Protein AF-A0AAD5MAD7-F1 (afdb_monomer_lite)

Secondary structure (DSSP, 8-state):
-HHHHHHH--SS-TT--SHHHHHHHHTSPPHHHH-HHHHHHHHTT--SS--PPPSSTTTTS--SPPTTSTGGGS-GGG--

Sequence (80 aa):
MLIYEEVFRAYPTDNVETFEEFEKWTGQMPLAEYSPQQAQEKLRDLNGSLVEFPLNFLCKSNLTPGIISKEGLVPNAVFT

pLDDT: mean 91.52, std 8.13, range [64.62, 97.94]

Structure (mmCIF, N/CA/C/O backbone):
data_AF-A0AAD5MAD7-F1
#
_entry.id   AF-A0AAD5MAD7-F1
#
loop_
_atom_site.group_PDB
_atom_site.id
_atom_site.type_symbol
_atom_site.label_atom_id
_atom_site.label_alt_id
_atom_site.label_comp_id
_atom_site.label_asym_id
_atom_site.label_entity_id
_atom_site.label_seq_id
_atom_site.pdbx_PDB_ins_code
_atom_site.Cartn_x
_atom_site.Cartn_y
_atom_site.Cartn_z
_atom_site.occupancy
_atom_site.B_iso_or_equiv
_atom_site.auth_seq_id
_atom_site.auth_comp_id
_atom_site.auth_asym_id
_atom_site.auth_atom_id
_atom_site.pdbx_PDB_model_num
ATOM 1 N N . MET A 1 1 ? -9.090 -1.630 1.546 1.00 64.62 1 MET A N 1
ATOM 2 C CA . MET A 1 1 ? -7.759 -1.135 1.981 1.00 64.62 1 MET A CA 1
ATOM 3 C C . MET A 1 1 ? -7.832 0.118 2.870 1.00 64.62 1 MET A C 1
ATOM 5 O O . MET A 1 1 ? -7.019 0.269 3.776 1.00 64.62 1 MET A O 1
ATOM 9 N N . LEU A 1 2 ? -8.860 0.950 2.669 1.00 82.12 2 LEU A N 1
ATOM 10 C CA . LEU A 1 2 ? -9.074 2.266 3.286 1.00 82.12 2 LEU A CA 1
ATOM 11 C C . LEU A 1 2 ? -8.741 2.394 4.784 1.00 82.12 2 LEU A C 1
ATOM 13 O O . LEU A 1 2 ? -8.041 3.328 5.154 1.00 82.12 2 LEU A O 1
ATOM 17 N N . ILE A 1 3 ? -9.179 1.466 5.649 1.00 93.94 3 ILE A N 1
ATOM 18 C CA . ILE A 1 3 ? -8.918 1.585 7.099 1.00 93.94 3 ILE A CA 1
ATOM 19 C C . ILE A 1 3 ? -7.414 1.493 7.406 1.00 93.94 3 ILE A C 1
ATOM 21 O O . ILE A 1 3 ? -6.905 2.260 8.218 1.00 93.94 3 ILE A O 1
ATOM 25 N N . TYR A 1 4 ? -6.675 0.595 6.746 1.00 95.06 4 TYR A N 1
ATOM 26 C CA . TYR A 1 4 ? -5.232 0.462 6.976 1.00 95.06 4 TYR A CA 1
ATOM 27 C C . TYR A 1 4 ? -4.448 1.669 6.444 1.00 95.06 4 TYR A C 1
ATOM 29 O O . TYR A 1 4 ? -3.496 2.117 7.085 1.00 95.06 4 TYR A O 1
ATOM 37 N N . GLU A 1 5 ? -4.856 2.221 5.302 1.00 94.56 5 GLU A N 1
ATOM 38 C CA . GLU A 1 5 ? -4.263 3.442 4.742 1.00 94.56 5 GLU A CA 1
ATOM 39 C C . GLU A 1 5 ? -4.532 4.651 5.635 1.00 94.56 5 GLU A C 1
ATOM 41 O O . GLU A 1 5 ? -3.619 5.413 5.935 1.00 94.56 5 GLU A O 1
ATOM 46 N N . GLU A 1 6 ? -5.765 4.809 6.109 1.00 93.25 6 GLU A N 1
ATOM 47 C CA . GLU A 1 6 ? -6.152 5.947 6.938 1.00 93.25 6 GLU A CA 1
ATOM 48 C C . GLU A 1 6 ? -5.488 5.895 8.320 1.00 93.25 6 GLU A C 1
ATOM 50 O O . GLU A 1 6 ? -5.001 6.906 8.826 1.00 93.25 6 GLU A O 1
ATOM 55 N N . VAL A 1 7 ? -5.443 4.710 8.935 1.00 96.62 7 VAL A N 1
ATOM 56 C CA . VAL A 1 7 ? -4.927 4.563 10.298 1.00 96.62 7 VAL A CA 1
ATOM 57 C C . VAL A 1 7 ? -3.399 4.564 10.329 1.00 96.62 7 VAL A C 1
ATOM 59 O O . VAL A 1 7 ? -2.804 5.206 11.198 1.00 96.62 7 VAL A O 1
ATOM 62 N N . PHE A 1 8 ? -2.757 3.870 9.388 1.00 96.44 8 PHE A N 1
ATOM 63 C CA . PHE A 1 8 ? -1.317 3.600 9.439 1.00 96.44 8 PHE A CA 1
ATOM 64 C C . PHE A 1 8 ? -0.519 4.221 8.300 1.00 96.44 8 PHE A C 1
ATOM 66 O O . PHE A 1 8 ? 0.704 4.123 8.318 1.00 96.44 8 PHE A O 1
ATOM 73 N N . ARG A 1 9 ? -1.174 4.815 7.295 1.00 96.00 9 ARG A N 1
ATOM 74 C CA . ARG A 1 9 ? -0.521 5.209 6.036 1.00 96.00 9 ARG A CA 1
ATOM 75 C C . ARG A 1 9 ? 0.253 4.049 5.410 1.00 96.00 9 ARG A C 1
ATOM 77 O O . ARG A 1 9 ? 1.356 4.220 4.891 1.00 96.00 9 ARG A O 1
ATOM 84 N N . ALA A 1 10 ? -0.325 2.852 5.483 1.00 95.38 10 ALA A N 1
ATOM 85 C CA . ALA A 1 10 ? 0.280 1.649 4.932 1.00 95.38 10 ALA A CA 1
ATOM 86 C C . ALA A 1 10 ? 0.521 1.783 3.416 1.00 95.38 10 ALA A C 1
ATOM 88 O O . ALA A 1 10 ? -0.208 2.487 2.718 1.00 95.38 10 ALA A O 1
ATOM 89 N N . TYR A 1 11 ? 1.544 1.089 2.922 1.00 94.81 11 TYR A N 1
ATOM 90 C CA . TYR A 1 11 ? 1.864 0.950 1.503 1.00 94.81 11 TYR A CA 1
ATOM 91 C C . TYR A 1 11 ? 2.218 -0.520 1.208 1.00 94.81 11 TYR A C 1
ATOM 93 O O . TYR A 1 11 ? 2.660 -1.217 2.129 1.00 94.81 11 TYR A O 1
ATOM 101 N N . PRO A 1 12 ? 2.033 -1.028 -0.026 1.00 95.44 12 PRO A N 1
ATOM 102 C CA . PRO A 1 12 ? 1.661 -0.329 -1.276 1.00 95.44 12 PRO A CA 1
ATOM 103 C C . PRO A 1 12 ? 0.246 0.272 -1.234 1.00 95.44 12 PRO A C 1
ATOM 105 O O . PRO A 1 12 ? -0.550 -0.262 -0.486 1.00 95.44 12 PRO A O 1
ATOM 108 N N . THR A 1 13 ? -0.066 1.348 -1.976 1.00 95.50 13 THR A N 1
ATOM 109 C CA . THR A 1 13 ? -1.388 2.036 -2.020 1.00 95.50 13 THR A CA 1
ATOM 110 C C . THR A 1 13 ? -1.670 2.637 -3.404 1.00 95.50 13 THR A C 1
ATOM 112 O O . THR A 1 13 ? -0.746 3.095 -4.068 1.00 95.50 13 THR A O 1
ATOM 115 N N . ASP A 1 14 ? -2.938 2.700 -3.822 1.00 96.19 14 ASP A N 1
ATOM 116 C CA . ASP A 1 14 ? -3.341 3.358 -5.079 1.00 96.19 14 ASP A CA 1
ATOM 117 C C . ASP A 1 14 ? -3.303 4.895 -5.006 1.00 96.19 14 ASP A C 1
ATOM 119 O O . ASP A 1 14 ? -3.423 5.566 -6.026 1.00 96.19 14 ASP A O 1
AT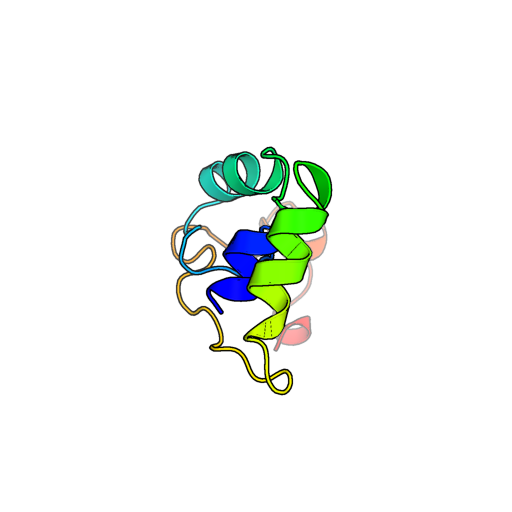OM 123 N N . ASN A 1 15 ? -3.091 5.470 -3.819 1.00 95.19 15 ASN A N 1
ATOM 124 C CA . ASN A 1 15 ? -2.947 6.919 -3.639 1.00 95.19 15 ASN A CA 1
ATOM 125 C C . ASN A 1 15 ? -1.539 7.438 -3.990 1.00 95.19 15 ASN A C 1
ATOM 127 O O . ASN A 1 15 ? -1.274 8.633 -3.857 1.00 95.19 15 ASN A O 1
ATOM 131 N N . VAL A 1 16 ? -0.619 6.543 -4.361 1.00 97.50 16 VAL A N 1
ATOM 132 C CA . VAL A 1 16 ? 0.788 6.849 -4.631 1.00 97.50 16 VAL A CA 1
ATOM 133 C C . VAL A 1 16 ? 1.197 6.189 -5.942 1.00 97.50 16 VAL A C 1
ATOM 135 O O . VAL A 1 16 ? 1.423 4.983 -5.998 1.00 97.50 16 VAL A O 1
ATOM 138 N N . GLU A 1 17 ? 1.358 6.983 -6.993 1.00 97.88 17 GLU A N 1
ATOM 139 C CA . GLU A 1 17 ? 1.706 6.501 -8.333 1.00 97.88 17 GLU A CA 1
ATOM 140 C C . GLU A 1 17 ? 3.174 6.801 -8.692 1.00 97.88 17 GLU A C 1
ATOM 142 O O . GLU A 1 17 ? 3.716 6.230 -9.644 1.00 97.88 17 GLU A O 1
ATOM 147 N N . THR A 1 18 ? 3.853 7.658 -7.918 1.00 97.94 18 THR A N 1
ATOM 148 C CA . THR A 1 18 ? 5.254 8.067 -8.129 1.00 97.94 18 THR A CA 1
ATOM 149 C C . THR A 1 18 ? 6.120 7.979 -6.866 1.00 97.94 18 THR A C 1
ATOM 151 O O . THR A 1 18 ? 5.617 8.030 -5.744 1.00 97.94 18 THR A O 1
ATOM 154 N N . PHE A 1 19 ? 7.448 7.906 -7.027 1.00 97.25 19 PHE A N 1
ATOM 155 C CA . PHE A 1 19 ? 8.380 7.969 -5.889 1.00 97.25 19 PHE A CA 1
ATOM 156 C C . PHE A 1 19 ? 8.315 9.303 -5.121 1.00 97.25 19 PHE A C 1
ATOM 158 O O . PHE A 1 19 ? 8.442 9.300 -3.901 1.00 97.25 19 PHE A O 1
ATOM 165 N N . GLU A 1 20 ? 8.057 10.430 -5.794 1.00 97.56 20 GLU A N 1
ATOM 166 C CA . GLU A 1 20 ? 7.890 11.732 -5.123 1.00 97.56 20 GLU A CA 1
ATOM 167 C C . GLU A 1 20 ? 6.645 11.737 -4.216 1.00 97.56 20 GLU A C 1
ATOM 169 O O . GLU A 1 20 ? 6.676 12.219 -3.081 1.00 97.56 20 GLU A O 1
ATOM 174 N N . GLU A 1 21 ? 5.533 11.175 -4.694 1.00 97.88 21 GLU A N 1
ATOM 175 C CA . GLU A 1 21 ? 4.326 10.985 -3.884 1.00 97.88 21 GLU A CA 1
ATOM 176 C C . GLU A 1 21 ? 4.572 10.011 -2.730 1.00 97.88 21 GLU A C 1
ATOM 178 O O . GLU A 1 21 ? 4.062 10.229 -1.632 1.00 97.88 21 GLU A O 1
ATOM 183 N N . PHE A 1 22 ? 5.391 8.979 -2.943 1.00 97.50 22 PHE A N 1
ATOM 184 C CA . PHE A 1 22 ? 5.751 8.014 -1.908 1.00 97.50 22 PHE A CA 1
ATOM 185 C C . PHE A 1 22 ? 6.535 8.656 -0.757 1.00 97.50 22 PHE A C 1
ATOM 187 O O . PHE A 1 22 ? 6.224 8.416 0.414 1.00 97.50 22 PHE A O 1
ATOM 194 N N . GLU A 1 23 ? 7.502 9.522 -1.063 1.00 97.44 23 GLU A N 1
ATOM 195 C CA . GLU A 1 23 ? 8.225 10.293 -0.045 1.00 97.44 23 GLU A CA 1
ATOM 196 C C . GLU A 1 23 ? 7.271 11.201 0.745 1.00 97.44 23 GLU A C 1
ATOM 198 O O . GLU A 1 23 ? 7.304 11.230 1.977 1.00 97.44 23 GLU A O 1
ATOM 203 N N . LYS A 1 24 ? 6.345 11.886 0.059 1.00 97.12 24 LYS A N 1
ATOM 204 C CA . LYS A 1 24 ? 5.318 12.711 0.721 1.00 97.12 24 LYS A CA 1
ATOM 205 C C . LYS A 1 24 ? 4.365 11.878 1.572 1.00 97.12 24 LYS A C 1
ATOM 207 O O . LYS A 1 24 ? 3.911 12.354 2.612 1.00 97.12 24 LYS A O 1
ATOM 212 N N . TRP A 1 25 ? 4.018 10.672 1.132 1.00 96.88 25 TRP A N 1
ATOM 213 C CA . TRP A 1 25 ? 3.098 9.782 1.833 1.00 96.88 25 TRP A CA 1
ATOM 214 C C . TRP A 1 25 ? 3.707 9.240 3.124 1.00 96.88 25 TRP A C 1
ATOM 216 O O . TRP A 1 25 ? 3.050 9.278 4.164 1.00 96.88 25 TRP A O 1
ATOM 226 N N . THR A 1 26 ? 4.957 8.778 3.059 1.00 95.31 26 THR A N 1
ATOM 227 C CA . THR A 1 26 ? 5.686 8.195 4.197 1.00 95.31 26 THR A CA 1
ATOM 228 C C . THR A 1 26 ? 6.227 9.246 5.167 1.00 95.31 26 THR A C 1
ATOM 230 O O . THR A 1 26 ? 6.384 8.955 6.348 1.00 95.31 26 THR A O 1
ATOM 233 N N . GLY A 1 27 ? 6.455 10.482 4.709 1.00 95.44 27 GLY A N 1
ATOM 234 C CA . GLY A 1 27 ? 6.884 11.596 5.562 1.00 95.44 27 GLY A CA 1
ATOM 235 C C . GLY A 1 27 ? 5.790 12.186 6.462 1.00 95.44 27 GLY A C 1
ATOM 236 O O . GLY A 1 27 ? 6.081 13.029 7.310 1.00 95.44 27 GLY A O 1
ATOM 237 N N . GLN A 1 28 ? 4.531 11.784 6.291 1.00 95.25 28 GLN A N 1
ATOM 238 C CA . GLN A 1 28 ? 3.420 12.265 7.107 1.00 95.25 28 GLN A CA 1
ATOM 239 C C . GLN A 1 28 ? 3.141 11.314 8.280 1.00 95.25 28 GLN A C 1
ATOM 241 O O . GLN A 1 28 ? 3.128 10.098 8.118 1.00 95.25 28 GLN A O 1
ATOM 246 N N . MET A 1 29 ? 2.843 11.875 9.456 1.00 96.44 29 MET A N 1
ATOM 247 C CA . MET A 1 29 ? 2.532 11.095 10.658 1.00 96.44 29 MET A CA 1
ATOM 248 C C . MET A 1 29 ? 1.215 10.308 10.487 1.00 96.44 29 MET A C 1
ATOM 250 O O . MET A 1 29 ? 0.209 10.900 10.076 1.00 96.44 29 MET A O 1
ATOM 254 N N . PRO A 1 30 ? 1.182 8.997 10.789 1.00 97.06 30 PRO A N 1
ATOM 255 C CA . PRO A 1 30 ? -0.039 8.202 10.725 1.00 97.06 30 PRO A CA 1
ATOM 256 C C . PRO A 1 30 ? -0.990 8.518 11.886 1.00 97.06 30 PRO A C 1
ATOM 258 O O . PRO A 1 30 ? -0.569 8.936 12.968 1.00 97.06 30 PRO A O 1
ATOM 261 N N . LEU A 1 31 ? -2.290 8.271 11.691 1.00 96.88 31 LEU A N 1
ATOM 262 C CA . LEU A 1 31 ? -3.305 8.503 12.725 1.00 96.88 31 LEU A CA 1
ATOM 263 C C . LEU A 1 31 ? -3.044 7.663 13.983 1.00 96.88 31 LEU A C 1
ATOM 265 O O . LEU A 1 31 ? -3.289 8.137 15.088 1.00 96.88 31 LEU A O 1
ATOM 269 N N . ALA A 1 32 ? -2.506 6.451 13.826 1.00 97.06 32 ALA A N 1
ATOM 270 C CA . ALA A 1 32 ? -2.115 5.589 14.939 1.00 97.06 32 ALA A CA 1
ATOM 271 C C . ALA A 1 32 ? -1.104 6.246 15.895 1.00 97.06 32 ALA A C 1
ATOM 273 O O . ALA A 1 32 ? -1.138 5.963 17.091 1.00 97.06 32 ALA A O 1
ATOM 274 N N . GLU A 1 33 ? -0.240 7.129 15.389 1.00 96.50 33 GLU A N 1
ATOM 275 C CA . GLU A 1 33 ? 0.733 7.875 16.194 1.00 96.50 33 GLU A CA 1
ATOM 276 C C . GLU A 1 33 ? 0.16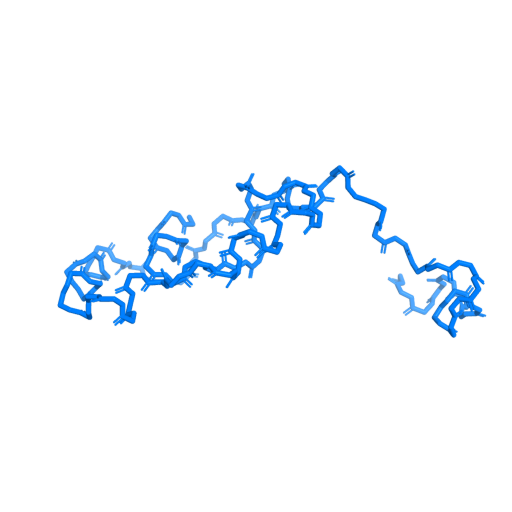3 9.210 16.681 1.00 96.50 33 GLU A C 1
ATOM 278 O O . GLU A 1 33 ? 0.293 9.550 17.856 1.00 96.50 33 GLU A O 1
ATOM 283 N N . TYR A 1 34 ? -0.509 9.950 15.796 1.00 95.25 34 TYR A N 1
ATOM 284 C CA . TYR A 1 34 ? -1.069 11.265 16.110 1.00 95.25 34 TYR A CA 1
ATOM 285 C C . TYR A 1 34 ? -2.232 11.201 17.117 1.00 95.25 34 TYR A C 1
ATOM 287 O O . TYR A 1 34 ? -2.335 12.038 18.015 1.00 95.25 34 TYR A O 1
ATOM 295 N N . SER A 1 35 ? -3.124 10.215 16.981 1.00 97.19 35 SER A N 1
ATOM 296 C CA . SER A 1 35 ? -4.276 10.017 17.865 1.00 97.19 35 SER A CA 1
ATOM 297 C C . SER A 1 35 ? -4.635 8.529 18.004 1.00 97.19 35 SER A C 1
ATOM 299 O O . SER A 1 35 ? -5.553 8.031 17.341 1.00 97.19 35 SER A O 1
ATOM 301 N N . PRO A 1 36 ? -3.970 7.804 18.925 1.00 97.19 36 PRO A N 1
ATOM 302 C CA . PRO A 1 36 ? -4.204 6.374 19.131 1.00 97.19 36 PRO A CA 1
ATOM 303 C C . PRO A 1 36 ? -5.662 6.020 19.459 1.00 97.19 36 PRO A C 1
ATOM 305 O O . PRO A 1 36 ? -6.142 4.953 19.090 1.00 97.19 36 PRO A O 1
ATOM 308 N N . GLN A 1 37 ? -6.382 6.915 20.140 1.00 97.44 37 GLN A N 1
ATOM 309 C CA . GLN A 1 37 ? -7.787 6.710 20.509 1.00 97.44 37 GLN A CA 1
ATOM 310 C C . GLN A 1 37 ? -8.696 6.705 19.271 1.00 97.44 37 GLN A C 1
ATOM 312 O O . GLN A 1 37 ? -9.483 5.778 19.097 1.00 97.44 37 GLN A O 1
ATOM 317 N N . GLN A 1 38 ? -8.527 7.676 18.368 1.00 96.62 38 GLN A N 1
ATOM 318 C CA . GLN A 1 38 ? -9.282 7.727 17.110 1.00 96.62 38 GLN A CA 1
ATOM 319 C C . GLN A 1 38 ? -8.917 6.564 16.183 1.00 96.62 38 GLN A C 1
ATOM 321 O O . GLN A 1 38 ? -9.786 5.985 15.531 1.00 96.62 38 GLN A O 1
ATOM 326 N N . ALA A 1 39 ? -7.637 6.181 16.152 1.00 97.00 39 ALA A N 1
ATOM 327 C CA . ALA A 1 39 ? -7.197 4.990 15.436 1.00 97.00 39 ALA A CA 1
ATOM 328 C C . ALA A 1 39 ? -7.919 3.735 15.948 1.00 97.00 39 ALA A C 1
ATOM 330 O O . ALA A 1 39 ? -8.474 2.982 15.153 1.00 97.00 39 ALA A O 1
ATOM 331 N N . GLN A 1 40 ? -7.983 3.533 17.268 1.00 96.81 40 GLN A N 1
ATOM 332 C CA . GLN A 1 40 ? -8.693 2.395 17.857 1.00 96.81 40 GLN A CA 1
ATOM 333 C C . GLN A 1 40 ? -10.177 2.367 17.500 1.00 96.81 40 GLN A C 1
ATOM 335 O O . GLN A 1 40 ? -10.706 1.285 17.269 1.00 96.81 40 GLN A O 1
ATOM 340 N N . GLU A 1 41 ? -10.849 3.518 17.449 1.00 96.62 41 GLU A N 1
ATOM 341 C CA . GLU A 1 41 ? -12.259 3.590 17.054 1.00 96.62 41 GLU A CA 1
ATOM 342 C C . GLU A 1 41 ? -12.467 3.122 15.614 1.00 96.62 41 GLU A C 1
ATOM 344 O O . GLU A 1 41 ? -13.302 2.251 15.386 1.00 96.62 41 GLU A O 1
ATOM 349 N N . LYS A 1 42 ? -11.654 3.607 14.670 1.00 94.38 42 LYS A N 1
ATOM 350 C CA . LYS A 1 42 ? -11.716 3.185 13.260 1.00 94.38 42 LYS A CA 1
ATOM 351 C C . LYS A 1 42 ? -11.395 1.706 13.063 1.00 94.38 42 LYS A C 1
ATOM 353 O O . LYS A 1 42 ? -11.992 1.045 12.220 1.00 94.38 42 LYS A O 1
ATOM 358 N N . LEU A 1 43 ? -10.466 1.167 13.850 1.00 95.88 43 LEU A N 1
ATOM 359 C CA . LEU A 1 43 ? -10.095 -0.247 13.775 1.00 95.88 43 LEU A CA 1
ATOM 360 C C . LEU A 1 43 ? -11.206 -1.187 14.272 1.00 95.88 43 LEU A C 1
ATOM 362 O O . LEU A 1 43 ? -11.136 -2.377 13.979 1.00 95.88 43 LEU A O 1
ATOM 366 N N . ARG A 1 44 ? -12.235 -0.700 14.985 1.00 95.19 44 ARG A N 1
ATOM 367 C CA . ARG A 1 44 ? -13.374 -1.542 15.415 1.00 95.19 44 ARG A CA 1
ATOM 368 C C . ARG A 1 44 ? -14.203 -2.062 14.248 1.00 95.19 44 ARG A C 1
ATOM 370 O O . ARG A 1 44 ? -14.825 -3.110 14.385 1.00 95.19 44 ARG A O 1
ATOM 377 N N . ASP A 1 45 ? -14.180 -1.355 13.124 1.00 90.62 45 ASP A N 1
ATOM 378 C CA . ASP A 1 45 ? -14.908 -1.741 11.918 1.00 90.62 45 ASP A CA 1
ATOM 379 C C . ASP A 1 45 ? -14.163 -2.818 11.104 1.00 90.62 45 ASP A C 1
ATOM 381 O O . ASP A 1 45 ? -14.705 -3.349 10.132 1.00 90.62 45 ASP A O 1
ATOM 385 N N . LEU A 1 46 ? -12.926 -3.174 11.483 1.00 92.75 46 LEU A N 1
ATOM 386 C CA . LEU A 1 46 ? -12.177 -4.238 10.817 1.00 92.75 46 LEU A CA 1
ATOM 387 C C . LEU A 1 46 ? -12.718 -5.621 11.176 1.00 92.75 46 LEU A C 1
ATOM 389 O O . LEU A 1 46 ? -12.847 -5.992 12.342 1.00 92.75 46 LEU A O 1
ATOM 393 N N . ASN A 1 47 ? -12.922 -6.431 10.141 1.00 94.00 47 ASN A N 1
ATOM 394 C CA . ASN A 1 47 ? -13.238 -7.844 10.268 1.00 94.00 47 ASN A CA 1
ATOM 395 C C . ASN A 1 47 ? -12.355 -8.663 9.317 1.00 94.00 47 ASN A C 1
ATOM 397 O O . ASN A 1 47 ? -12.361 -8.448 8.105 1.00 94.00 47 ASN A O 1
ATOM 401 N N . GLY A 1 48 ? -11.597 -9.607 9.875 1.00 94.06 48 GLY A N 1
ATOM 402 C CA . GLY A 1 48 ? -10.618 -10.392 9.130 1.00 94.06 48 GLY A CA 1
ATOM 403 C C . GLY A 1 48 ? -9.395 -9.573 8.704 1.00 94.06 48 GLY A C 1
ATOM 404 O O . GLY A 1 48 ? -9.050 -8.567 9.319 1.00 94.06 48 GLY A O 1
ATOM 405 N N . SER A 1 49 ? -8.701 -10.043 7.668 1.00 93.25 49 SER A N 1
ATOM 406 C CA . SER A 1 49 ? -7.445 -9.436 7.189 1.00 93.25 49 SER A CA 1
ATOM 407 C C . SER A 1 49 ? -7.366 -9.326 5.665 1.00 93.25 49 SER A C 1
ATOM 409 O O . SER A 1 49 ? -6.308 -9.021 5.123 1.00 93.25 49 SER A O 1
ATOM 411 N N . LEU A 1 50 ? -8.469 -9.599 4.962 1.00 94.62 50 LEU A N 1
ATOM 412 C CA . LEU A 1 50 ? -8.521 -9.457 3.512 1.00 94.62 50 LEU A CA 1
ATOM 413 C C . LEU A 1 50 ? -8.538 -7.970 3.147 1.00 94.62 50 LEU A C 1
ATOM 415 O O . LEU A 1 50 ? -9.361 -7.206 3.649 1.00 94.62 50 LEU A O 1
ATOM 419 N N . VAL A 1 51 ? -7.648 -7.577 2.242 1.00 93.88 51 VAL A N 1
ATOM 420 C CA . VAL A 1 51 ? -7.584 -6.231 1.674 1.00 93.88 51 VAL A CA 1
ATOM 421 C C . VAL A 1 51 ? -7.521 -6.322 0.156 1.00 93.88 51 VAL A C 1
ATOM 423 O O . VAL A 1 51 ? -7.033 -7.306 -0.397 1.00 93.88 51 VAL A O 1
ATOM 426 N N . GLU A 1 52 ? -8.030 -5.296 -0.516 1.00 93.62 52 GLU A N 1
ATOM 427 C CA . GLU A 1 52 ? -7.845 -5.122 -1.955 1.00 93.62 52 GLU A CA 1
ATOM 428 C C . GLU A 1 52 ? -6.364 -4.899 -2.259 1.00 93.62 52 GLU A C 1
ATOM 430 O O . GLU A 1 52 ? -5.694 -4.139 -1.558 1.00 93.62 52 GLU A O 1
ATOM 435 N N . PHE A 1 53 ? -5.860 -5.588 -3.281 1.00 95.31 53 PHE A N 1
ATOM 436 C CA . PHE A 1 53 ? -4.485 -5.429 -3.728 1.00 95.31 53 PHE A CA 1
ATOM 437 C C . PHE A 1 53 ? -4.384 -4.167 -4.603 1.00 95.31 53 PHE A C 1
ATOM 439 O O . PHE A 1 53 ? -5.068 -4.111 -5.626 1.00 95.31 53 PHE A O 1
ATOM 446 N N . PRO A 1 54 ? -3.556 -3.176 -4.233 1.00 95.56 54 PRO A N 1
ATOM 447 C CA . PRO A 1 54 ? -3.415 -1.938 -4.995 1.00 95.56 54 PRO A CA 1
ATOM 448 C C . PRO A 1 54 ? -2.700 -2.204 -6.324 1.00 95.56 54 PRO A C 1
ATOM 450 O O . PRO A 1 54 ? -1.630 -2.816 -6.356 1.00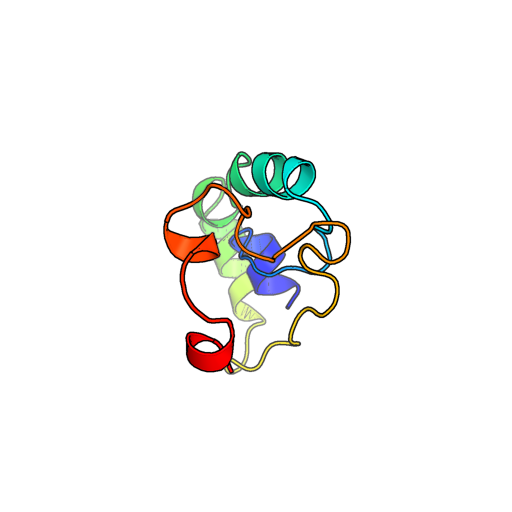 95.56 54 PRO A O 1
ATOM 453 N N . LEU A 1 55 ? -3.293 -1.746 -7.426 1.00 96.38 55 LEU A N 1
ATOM 454 C CA . LEU A 1 55 ? -2.787 -1.962 -8.788 1.00 96.38 55 LEU A CA 1
ATOM 455 C C . LEU A 1 55 ? -2.060 -0.739 -9.359 1.00 96.38 55 LEU A C 1
ATOM 457 O O . LEU A 1 55 ? -1.296 -0.874 -10.313 1.00 96.38 55 LEU A O 1
ATOM 461 N N . ASN A 1 56 ? -2.280 0.441 -8.780 1.00 97.00 56 ASN A N 1
ATOM 462 C CA . ASN A 1 56 ? -1.729 1.713 -9.242 1.00 97.00 56 ASN A CA 1
ATOM 463 C C . ASN A 1 56 ? -0.493 2.147 -8.444 1.00 97.00 56 ASN A C 1
ATOM 465 O O . ASN A 1 56 ? 0.132 3.152 -8.783 1.00 97.00 56 ASN A O 1
ATOM 469 N N . PHE A 1 57 ? -0.096 1.385 -7.421 1.00 97.25 57 PHE A N 1
ATOM 470 C CA . PHE A 1 57 ? 1.076 1.724 -6.623 1.00 97.25 57 PHE A CA 1
ATOM 471 C C . PHE A 1 57 ? 2.339 1.831 -7.488 1.00 97.25 57 PHE A C 1
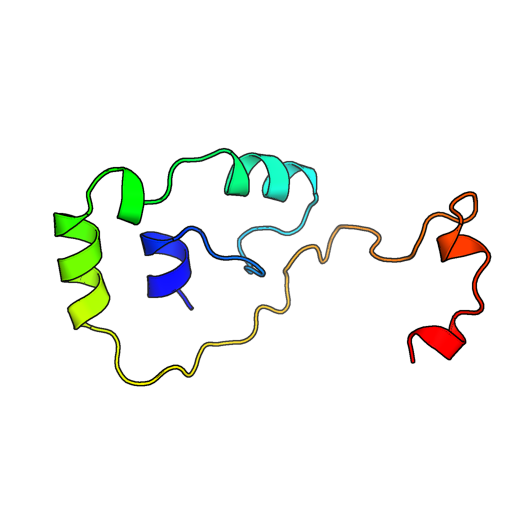ATOM 473 O O . PHE A 1 57 ? 2.756 0.865 -8.128 1.00 97.25 57 PHE A O 1
ATOM 480 N N . LEU A 1 58 ? 2.951 3.019 -7.488 1.00 97.50 58 LEU A N 1
ATOM 481 C CA . LEU A 1 58 ? 4.139 3.363 -8.275 1.00 97.50 58 LEU A CA 1
ATOM 482 C C . LEU A 1 58 ? 4.010 3.102 -9.791 1.00 97.50 58 LEU A C 1
ATOM 484 O O . LEU A 1 58 ? 5.024 3.003 -10.485 1.00 97.50 58 LEU A O 1
ATOM 488 N N . CYS A 1 59 ? 2.791 3.025 -10.338 1.00 96.75 59 CYS A N 1
ATOM 489 C CA . CYS A 1 59 ? 2.565 2.655 -11.740 1.00 96.75 59 CYS A CA 1
ATOM 490 C C . CYS A 1 59 ? 3.127 3.670 -12.754 1.00 96.75 59 CYS A C 1
ATOM 492 O O . CYS A 1 59 ? 3.349 3.324 -13.915 1.00 96.75 59 CYS A O 1
ATOM 494 N N . LYS A 1 60 ? 3.402 4.910 -12.323 1.00 97.12 60 LYS A N 1
ATOM 495 C CA . LYS A 1 60 ? 4.050 5.961 -13.126 1.00 97.12 60 LYS A CA 1
ATOM 496 C C . LYS A 1 60 ? 5.570 6.020 -12.929 1.00 97.12 60 LYS A C 1
ATOM 498 O O . LYS A 1 60 ? 6.217 6.928 -13.449 1.00 97.12 60 LYS A O 1
ATOM 503 N N . SER A 1 61 ? 6.151 5.073 -12.192 1.00 94.19 61 SER A N 1
ATOM 504 C CA . SER A 1 61 ? 7.593 4.980 -11.943 1.00 94.19 61 SER A CA 1
ATOM 505 C C . SER A 1 61 ? 8.220 3.811 -12.696 1.00 94.19 61 SER A C 1
ATOM 507 O O . SER A 1 61 ? 7.585 2.782 -12.917 1.00 94.19 61 SER A O 1
ATOM 509 N N . ASN A 1 62 ? 9.500 3.933 -13.056 1.00 91.38 62 ASN A N 1
ATOM 510 C CA . ASN A 1 62 ? 10.250 2.778 -13.537 1.00 91.38 62 ASN A CA 1
ATOM 511 C C . ASN A 1 62 ? 10.695 1.917 -12.344 1.00 91.38 62 ASN A C 1
ATOM 513 O O . ASN A 1 62 ? 11.527 2.352 -11.550 1.00 91.38 62 ASN A O 1
ATOM 517 N N . LEU A 1 63 ? 10.146 0.706 -12.241 1.00 90.62 63 LEU A N 1
ATOM 518 C CA . LEU A 1 63 ? 10.454 -0.250 -11.175 1.00 90.62 63 LEU A CA 1
ATOM 519 C C . LEU A 1 63 ? 11.602 -1.208 -11.527 1.00 90.62 63 LEU A C 1
ATOM 521 O O . LEU A 1 63 ? 11.986 -2.031 -10.698 1.00 90.62 63 LEU A O 1
ATOM 525 N N . THR A 1 64 ? 12.162 -1.128 -12.739 1.00 86.38 64 THR A N 1
ATOM 526 C CA . THR A 1 64 ? 13.326 -1.944 -13.101 1.00 86.38 64 THR A CA 1
ATOM 527 C C . THR A 1 64 ? 14.587 -1.425 -12.411 1.00 86.38 64 THR A C 1
ATOM 529 O O . THR A 1 64 ? 14.762 -0.204 -12.328 1.00 86.38 64 THR A O 1
ATOM 532 N N . PRO A 1 65 ? 15.516 -2.309 -12.010 1.00 81.19 65 PRO A N 1
ATOM 533 C CA . PRO A 1 65 ? 16.836 -1.897 -11.555 1.00 81.19 65 PRO A CA 1
ATOM 534 C C . PRO A 1 65 ? 17.527 -0.966 -12.558 1.00 81.19 65 PRO A C 1
ATOM 536 O O . P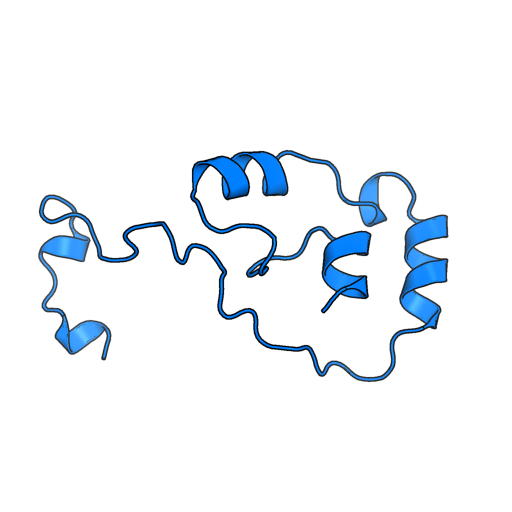RO A 1 65 ? 17.448 -1.164 -13.772 1.00 81.19 65 PRO A O 1
ATOM 539 N N . GLY A 1 66 ? 18.229 0.053 -1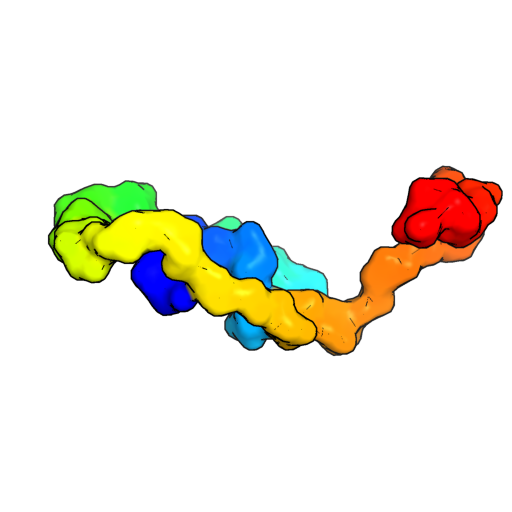2.062 1.00 78.06 66 GLY A N 1
ATOM 540 C CA . GLY A 1 66 ? 19.020 0.930 -12.922 1.00 78.06 66 GLY A CA 1
ATOM 541 C C . GLY A 1 66 ? 20.158 0.156 -13.589 1.00 78.06 66 GLY A C 1
ATOM 542 O O . GLY A 1 66 ? 20.853 -0.604 -12.931 1.00 78.06 66 GLY A O 1
ATOM 543 N N . ILE A 1 67 ? 20.408 0.389 -14.879 1.00 67.19 67 ILE A N 1
ATOM 544 C CA . ILE A 1 67 ? 21.380 -0.379 -15.691 1.00 67.19 67 ILE A CA 1
ATOM 545 C C . ILE A 1 67 ? 22.813 -0.347 -15.114 1.00 67.19 67 ILE A C 1
ATOM 547 O O . ILE A 1 67 ? 23.599 -1.263 -15.326 1.00 67.19 67 ILE A O 1
ATOM 551 N N . ILE A 1 68 ? 23.160 0.710 -14.374 1.00 73.12 68 ILE A N 1
ATOM 552 C CA . ILE A 1 68 ? 24.490 0.913 -13.772 1.00 73.12 68 ILE A CA 1
ATOM 553 C C . ILE A 1 68 ? 24.524 0.423 -12.305 1.00 73.12 68 ILE A C 1
ATOM 555 O O . ILE A 1 68 ? 25.577 0.413 -11.668 1.00 73.12 68 ILE A O 1
ATOM 559 N N . SER A 1 69 ? 23.383 0.008 -11.744 1.00 74.94 69 SER A N 1
ATOM 560 C CA . SER A 1 69 ? 23.313 -0.542 -10.391 1.00 74.94 69 SER A CA 1
ATOM 561 C C . SER A 1 69 ? 23.782 -1.998 -10.370 1.00 74.94 69 SER A C 1
ATOM 563 O O . SER A 1 69 ? 23.787 -2.686 -11.392 1.00 74.94 69 SER A O 1
ATOM 565 N N . LYS A 1 70 ? 24.183 -2.493 -9.194 1.00 74.88 70 LYS A N 1
ATOM 566 C CA . LYS A 1 70 ? 24.604 -3.897 -9.036 1.00 74.88 70 LYS A CA 1
ATOM 567 C C . LYS A 1 70 ? 23.486 -4.856 -9.438 1.00 74.88 70 LYS A C 1
ATOM 569 O O . LYS A 1 70 ? 23.752 -5.896 -10.026 1.00 74.88 70 LYS A O 1
ATOM 574 N N . GLU A 1 71 ? 22.252 -4.473 -9.144 1.00 77.69 71 GLU A N 1
ATOM 575 C CA . GLU A 1 71 ? 21.026 -5.202 -9.444 1.00 77.69 71 GLU A CA 1
ATOM 576 C C . GLU A 1 71 ? 20.705 -5.165 -10.947 1.00 77.69 71 GLU A C 1
ATOM 578 O O . GLU A 1 71 ? 20.200 -6.149 -11.474 1.00 77.69 71 GLU A O 1
ATOM 583 N N . GLY A 1 72 ? 21.065 -4.090 -11.662 1.00 74.31 72 GLY A N 1
ATOM 584 C CA . GLY A 1 72 ? 20.929 -3.997 -13.122 1.00 74.31 72 GLY A CA 1
ATOM 585 C C . GLY A 1 72 ? 21.916 -4.858 -13.916 1.00 74.31 72 GLY A C 1
ATOM 586 O O . GLY A 1 72 ? 21.682 -5.128 -15.092 1.00 74.31 72 GLY A O 1
ATOM 587 N N . LEU A 1 73 ? 22.999 -5.323 -13.283 1.00 81.06 73 LEU A N 1
ATOM 588 C CA . LEU A 1 73 ? 23.936 -6.293 -13.868 1.00 81.06 73 LEU A CA 1
ATOM 589 C C . LEU A 1 73 ? 23.477 -7.749 -13.679 1.00 81.06 73 LEU A C 1
ATOM 591 O O . LEU A 1 73 ? 24.054 -8.658 -14.279 1.00 81.06 73 LEU A O 1
ATOM 595 N N . VAL A 1 74 ? 22.465 -7.985 -12.836 1.00 83.56 74 VAL A N 1
ATOM 596 C CA . VAL A 1 74 ? 21.903 -9.317 -12.592 1.00 83.56 74 VAL A CA 1
ATOM 597 C C . VAL A 1 74 ? 20.950 -9.678 -13.739 1.00 83.56 74 VAL A C 1
ATOM 599 O O . VAL A 1 74 ? 20.134 -8.847 -14.137 1.00 83.56 74 VAL A O 1
ATOM 602 N N . PRO A 1 75 ? 21.005 -10.909 -14.285 1.00 82.56 75 PRO A N 1
ATOM 603 C CA . PRO A 1 75 ? 20.048 -11.339 -15.297 1.00 82.56 75 PRO A CA 1
ATOM 604 C C . PRO A 1 75 ? 18.603 -11.238 -14.795 1.00 82.56 75 PRO A C 1
ATOM 606 O O . PRO A 1 75 ? 18.292 -11.712 -13.704 1.00 82.56 75 PRO A O 1
ATOM 609 N N . ASN A 1 76 ? 17.700 -10.725 -15.636 1.00 79.69 76 ASN A N 1
ATOM 610 C CA . ASN A 1 76 ? 16.274 -10.597 -15.298 1.00 79.69 76 ASN A CA 1
ATOM 611 C C . ASN A 1 76 ? 15.620 -11.920 -14.859 1.00 79.69 76 ASN A C 1
ATOM 613 O O . ASN A 1 76 ? 14.687 -11.893 -14.068 1.00 79.69 76 ASN A O 1
ATOM 617 N N . ALA A 1 77 ? 16.140 -13.067 -15.313 1.00 82.62 77 ALA A N 1
ATOM 618 C CA . ALA A 1 77 ? 15.670 -14.400 -14.926 1.00 82.62 77 ALA A CA 1
ATOM 619 C C . ALA A 1 77 ? 15.798 -14.709 -13.421 1.00 82.62 77 ALA A C 1
ATOM 621 O O . ALA A 1 77 ? 15.253 -15.698 -12.954 1.00 82.62 77 ALA A O 1
ATOM 622 N N . VAL A 1 78 ? 16.530 -13.895 -12.652 1.00 84.44 78 VAL A N 1
ATOM 623 C CA . VAL A 1 78 ? 16.561 -14.001 -11.184 1.00 84.44 78 VAL A CA 1
ATOM 624 C C . VAL A 1 78 ? 15.262 -13.483 -10.550 1.00 84.44 78 VAL A C 1
ATOM 626 O O . VAL A 1 78 ? 14.938 -13.857 -9.427 1.00 84.44 78 VAL A O 1
ATOM 629 N N . PHE A 1 79 ? 14.510 -12.641 -11.262 1.00 80.38 79 PHE A N 1
ATOM 630 C CA . PHE A 1 79 ? 13.329 -11.943 -10.751 1.00 80.38 79 PHE A CA 1
ATOM 631 C C . PHE A 1 79 ? 12.000 -12.451 -11.342 1.00 80.38 79 PHE A C 1
ATOM 633 O O . PHE A 1 79 ? 10.956 -11.864 -11.061 1.00 80.38 79 PHE A O 1
ATOM 640 N N . THR A 1 80 ? 12.026 -13.517 -12.150 1.00 74.44 80 THR A N 1
ATOM 641 C CA . THR A 1 80 ? 10.862 -14.150 -12.805 1.00 74.44 80 THR A CA 1
ATOM 642 C C . THR A 1 80 ? 10.848 -15.643 -12.546 1.00 74.44 80 THR A C 1
ATOM 644 O O . THR A 1 80 ? 9.758 -16.187 -12.274 1.00 74.44 80 THR A O 1
#

Foldseek 3Di:
DVLCCQAPVDDPDLQAQAPVVVCVSVVDDGNCVVPVPVNVVSCVPDDDDDDDDHPRRNNVPDPQDDCPDPSVVDPCVVVD

Organism: Parelaphostrongylus tenuis (NCBI:txid148309)

Radius of gyration: 16.56 Å; chains: 1; bounding box: 40×27×36 Å